Protein AF-A0A7V5JGG9-F1 (afdb_monomer_lite)

Radius of gyration: 14.9 Å; chains: 1; bounding box: 29×36×29 Å

Foldseek 3Di:
DVQVVVVVVVDDDGDDDVVPPVVCVVVVHFDADPVRHTDDPVNVVVVVPDDDDPVRDDDD

Sequence (60 aa):
LAAHVMQLMGYREVYSLKTGLRGWNDYELPLVDGAGNPVDIETADEYFNEGPRPEQLPPK

Structure (mmCIF, N/CA/C/O backbone):
data_AF-A0A7V5JGG9-F1
#
_entry.id   AF-A0A7V5JGG9-F1
#
loop_
_atom_site.group_PDB
_atom_site.id
_atom_site.type_symbol
_atom_site.label_atom_id
_atom_site.label_alt_id
_atom_site.label_comp_id
_atom_site.label_asym_id
_atom_site.label_entity_id
_atom_site.label_seq_id
_atom_site.pdbx_PDB_ins_code
_atom_site.Cartn_x
_atom_site.Cartn_y
_atom_site.Cartn_z
_atom_site.occupancy
_atom_site.B_iso_or_equiv
_atom_site.auth_seq_id
_atom_site.auth_comp_id
_atom_site.auth_asym_id
_atom_site.auth_atom_id
_atom_site.pdbx_PDB_model_num
ATOM 1 N N . LEU A 1 1 ? -3.647 2.861 9.421 1.00 84.06 1 LEU A N 1
ATOM 2 C CA . LEU A 1 1 ? -4.975 3.357 9.860 1.00 84.06 1 LEU A CA 1
ATOM 3 C C . LEU A 1 1 ? -6.126 2.755 9.049 1.00 84.06 1 LEU A C 1
ATOM 5 O O . LEU A 1 1 ? -7.081 2.319 9.669 1.00 84.06 1 LEU A O 1
ATOM 9 N N . ALA A 1 2 ? -6.031 2.657 7.714 1.00 94.50 2 ALA A N 1
ATOM 10 C CA . ALA A 1 2 ? -7.099 2.115 6.857 1.00 94.50 2 ALA A CA 1
ATOM 11 C C . ALA A 1 2 ? -7.690 0.774 7.341 1.00 94.50 2 ALA A C 1
ATOM 13 O O . ALA A 1 2 ? -8.888 0.699 7.589 1.00 94.50 2 ALA A O 1
ATOM 14 N N . ALA A 1 3 ? -6.851 -0.243 7.583 1.00 96.31 3 ALA A N 1
ATOM 15 C CA . ALA A 1 3 ? -7.312 -1.548 8.066 1.00 96.31 3 ALA A CA 1
ATOM 16 C C . ALA A 1 3 ? -8.116 -1.463 9.379 1.00 96.31 3 ALA A C 1
ATOM 18 O O . ALA A 1 3 ? -9.131 -2.132 9.536 1.00 96.31 3 ALA A O 1
ATOM 19 N N . HIS A 1 4 ? -7.698 -0.590 10.300 1.00 95.81 4 HIS A N 1
ATOM 20 C CA . HIS A 1 4 ? -8.399 -0.375 11.565 1.00 95.81 4 HIS A CA 1
ATOM 21 C C . HIS A 1 4 ? -9.765 0.291 11.359 1.00 95.81 4 HIS A C 1
ATOM 23 O O . HIS A 1 4 ? -10.754 -0.137 11.943 1.00 95.81 4 HIS A O 1
ATOM 29 N N . VAL A 1 5 ? -9.847 1.296 10.482 1.00 97.62 5 VAL A N 1
ATOM 30 C CA . VAL A 1 5 ? -11.125 1.938 10.133 1.00 97.62 5 VAL A CA 1
ATOM 31 C C . VAL A 1 5 ? -12.081 0.929 9.495 1.00 97.62 5 VAL A C 1
ATOM 33 O O . VAL A 1 5 ? -13.247 0.876 9.869 1.00 97.62 5 VAL A O 1
ATOM 36 N N . MET A 1 6 ? -11.590 0.069 8.601 1.00 97.88 6 MET A N 1
ATOM 37 C CA . MET A 1 6 ? -12.405 -1.002 8.018 1.00 97.88 6 MET A CA 1
ATOM 38 C C . MET A 1 6 ? -12.911 -1.980 9.089 1.00 97.88 6 MET A C 1
ATOM 40 O O . MET A 1 6 ? -14.075 -2.368 9.066 1.00 97.88 6 MET A O 1
ATOM 44 N N . GLN A 1 7 ? -12.091 -2.332 10.079 1.00 97.25 7 GLN A N 1
ATOM 45 C CA . GLN A 1 7 ? -12.553 -3.155 11.202 1.00 97.25 7 GLN A CA 1
ATOM 46 C C . GLN A 1 7 ? -13.671 -2.469 12.000 1.00 97.25 7 GLN A C 1
ATOM 48 O O . GLN A 1 7 ? -14.670 -3.110 12.322 1.00 97.25 7 GLN A O 1
ATOM 53 N N . LEU A 1 8 ? -13.560 -1.159 12.256 1.00 97.75 8 LEU A N 1
ATOM 54 C CA . LEU A 1 8 ? -14.628 -0.379 12.900 1.00 97.75 8 LEU A CA 1
ATOM 55 C C . LEU A 1 8 ? -15.918 -0.336 12.061 1.00 97.75 8 LEU A C 1
ATOM 57 O O . LEU A 1 8 ? -17.008 -0.273 12.622 1.00 97.75 8 LEU A O 1
ATOM 61 N N . MET A 1 9 ? -15.808 -0.423 10.733 1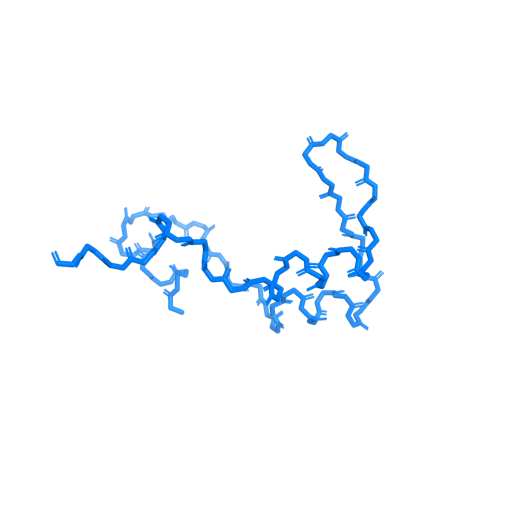.00 98.19 9 MET A N 1
ATOM 62 C CA . MET A 1 9 ? -16.947 -0.538 9.811 1.00 98.19 9 MET A CA 1
ATOM 63 C C . MET A 1 9 ? -17.553 -1.954 9.751 1.00 98.19 9 MET A C 1
ATOM 65 O O . MET A 1 9 ? -18.518 -2.170 9.021 1.00 98.19 9 MET A O 1
ATOM 69 N N . GLY A 1 10 ? -17.014 -2.923 10.499 1.00 98.25 10 GLY A N 1
ATOM 70 C CA . GLY A 1 10 ? -17.545 -4.287 10.594 1.00 98.25 10 GLY A CA 1
ATOM 71 C C . GLY A 1 10 ? -16.898 -5.311 9.655 1.00 98.25 10 GLY A C 1
ATOM 72 O O . GLY A 1 10 ? -17.316 -6.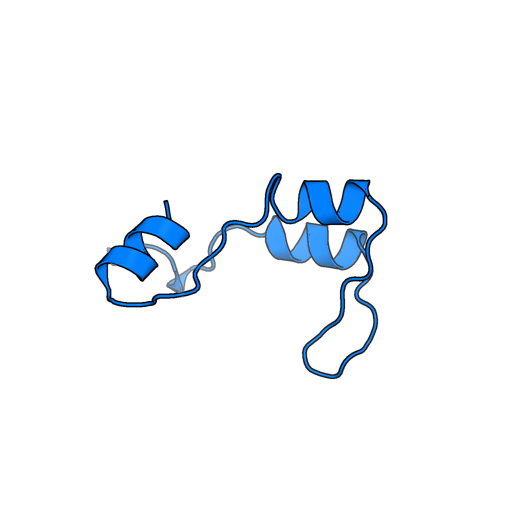473 9.653 1.00 98.25 10 GLY A O 1
ATOM 73 N N . TYR A 1 11 ? -15.869 -4.933 8.888 1.00 98.19 11 TYR A N 1
ATOM 74 C CA . TYR A 1 11 ? -15.083 -5.895 8.112 1.00 98.19 11 TYR A CA 1
ATOM 75 C C . TYR A 1 11 ? -14.250 -6.772 9.059 1.00 98.19 11 TYR A C 1
ATOM 77 O O . TYR A 1 11 ? -13.545 -6.265 9.930 1.00 98.19 11 TYR A O 1
ATOM 85 N N . ARG A 1 12 ? -14.330 -8.098 8.902 1.00 96.38 12 ARG A N 1
ATOM 86 C CA . ARG A 1 12 ? -13.758 -9.053 9.872 1.00 96.38 12 ARG A CA 1
ATOM 87 C C . ARG A 1 12 ? -12.334 -9.491 9.540 1.00 96.38 12 ARG A C 1
ATOM 89 O O . ARG A 1 12 ? -11.494 -9.553 10.428 1.00 96.38 12 ARG A O 1
ATOM 96 N N . GLU A 1 13 ? -12.056 -9.761 8.271 1.00 97.00 13 GLU A N 1
ATOM 97 C CA . GLU A 1 13 ? -10.781 -10.327 7.811 1.00 97.00 13 GLU A CA 1
ATOM 98 C C . GLU A 1 13 ? -9.961 -9.265 7.081 1.00 97.00 13 GLU A C 1
ATOM 100 O O . GLU A 1 13 ? -9.744 -9.318 5.873 1.00 97.00 13 GLU A O 1
ATOM 105 N N . VAL A 1 14 ? -9.558 -8.239 7.829 1.00 96.81 14 VAL A N 1
ATOM 106 C CA . VAL A 1 14 ? -8.787 -7.118 7.288 1.00 96.81 14 VAL A CA 1
ATOM 107 C C . VAL A 1 14 ? -7.350 -7.207 7.764 1.00 96.81 14 VAL A C 1
ATOM 109 O O . VAL A 1 14 ? -7.081 -7.194 8.967 1.00 96.81 14 VAL A O 1
ATOM 112 N N . TYR A 1 15 ? -6.429 -7.223 6.808 1.00 95.25 15 TYR A N 1
ATOM 113 C CA . TYR A 1 15 ? -4.997 -7.286 7.055 1.00 95.25 15 TYR A CA 1
ATOM 114 C C . TYR A 1 15 ? -4.317 -6.058 6.464 1.00 95.25 15 TYR A C 1
ATOM 116 O O . TYR A 1 15 ? -4.670 -5.584 5.386 1.00 95.25 15 TYR A O 1
ATOM 124 N N . SER A 1 16 ? -3.325 -5.535 7.178 1.00 94.50 16 SER A N 1
ATOM 125 C CA . SER A 1 16 ? -2.419 -4.540 6.615 1.00 94.50 16 SER A CA 1
ATOM 126 C C . SER A 1 16 ? -1.273 -5.268 5.931 1.00 94.50 16 SER A C 1
ATOM 128 O O . SER A 1 16 ? -0.626 -6.106 6.562 1.00 94.50 16 SER A O 1
ATOM 130 N N . LEU A 1 17 ? -0.973 -4.908 4.684 1.00 94.00 17 LEU A N 1
ATOM 131 C CA . LEU A 1 17 ? 0.234 -5.388 4.023 1.00 94.00 17 LEU A CA 1
ATOM 132 C C . LEU A 1 17 ? 1.452 -4.823 4.761 1.00 94.00 17 LEU A C 1
ATOM 134 O O . LEU A 1 17 ? 1.671 -3.608 4.787 1.00 94.00 17 LEU A O 1
ATOM 138 N N . LYS A 1 18 ? 2.210 -5.697 5.430 1.00 92.06 18 LYS A N 1
ATOM 139 C CA . LYS A 1 18 ? 3.420 -5.298 6.153 1.00 92.06 18 LYS A CA 1
ATOM 140 C C . LYS A 1 18 ? 4.386 -4.662 5.152 1.00 92.06 18 LYS A C 1
ATOM 142 O O . LYS A 1 18 ? 4.502 -5.147 4.036 1.00 92.06 18 LYS A O 1
ATOM 147 N N . THR A 1 19 ? 5.016 -3.549 5.533 1.00 93.12 19 THR A N 1
ATOM 148 C CA . THR A 1 19 ? 5.916 -2.741 4.677 1.00 93.12 19 THR A CA 1
ATOM 149 C C . THR A 1 19 ? 5.301 -2.148 3.395 1.00 93.12 19 THR A C 1
ATOM 151 O O . THR A 1 19 ? 5.999 -1.461 2.654 1.00 93.12 19 THR A O 1
ATOM 154 N N . GLY A 1 20 ? 3.990 -2.310 3.176 1.00 91.75 20 GLY A N 1
ATOM 155 C CA . GLY A 1 20 ? 3.283 -1.755 2.019 1.00 91.75 20 GLY A CA 1
ATOM 156 C C . GLY A 1 20 ? 3.761 -2.321 0.679 1.00 91.75 20 GLY A C 1
ATOM 157 O O . GLY A 1 20 ? 4.453 -3.334 0.634 1.00 91.75 20 GLY A O 1
ATOM 158 N N . LEU A 1 21 ? 3.386 -1.650 -0.414 1.00 91.06 21 LEU A N 1
ATOM 159 C CA . LEU A 1 21 ? 3.730 -2.074 -1.775 1.00 91.06 21 LEU A CA 1
ATOM 160 C C . LEU A 1 21 ? 5.239 -2.012 -2.053 1.00 91.06 21 LEU A C 1
ATOM 162 O O . LEU A 1 21 ? 5.761 -2.894 -2.716 1.00 91.06 21 LEU A O 1
ATOM 166 N N . ARG A 1 22 ? 5.966 -1.048 -1.469 1.00 89.50 22 ARG A N 1
ATOM 167 C CA . ARG A 1 22 ? 7.433 -1.001 -1.587 1.00 89.50 22 ARG A CA 1
ATOM 168 C C . ARG A 1 22 ? 8.074 -2.291 -1.080 1.00 89.50 22 ARG A C 1
ATOM 170 O O . ARG A 1 22 ? 8.845 -2.904 -1.795 1.00 89.50 22 ARG A O 1
ATOM 177 N N . GLY A 1 23 ? 7.694 -2.745 0.114 1.00 93.25 23 GLY A N 1
ATOM 178 C CA . GLY A 1 23 ? 8.197 -4.015 0.632 1.00 93.25 23 GLY A CA 1
ATOM 179 C C . GLY A 1 23 ? 7.675 -5.241 -0.122 1.00 93.25 23 GLY A C 1
ATOM 180 O O . GLY A 1 23 ? 8.252 -6.304 0.003 1.00 93.25 23 GLY A O 1
ATOM 181 N N . TRP A 1 24 ? 6.605 -5.137 -0.907 1.00 93.94 24 TRP A N 1
ATOM 182 C CA . TRP A 1 24 ? 6.225 -6.210 -1.830 1.00 93.94 24 TRP A CA 1
ATOM 183 C C . TRP A 1 24 ? 7.193 -6.275 -3.019 1.00 93.94 24 TRP A C 1
ATOM 185 O O . TRP A 1 24 ? 7.696 -7.350 -3.344 1.00 93.94 24 TRP A O 1
ATOM 195 N N . ASN A 1 25 ? 7.504 -5.111 -3.594 1.00 91.06 25 ASN A N 1
ATOM 196 C CA . ASN A 1 25 ? 8.436 -4.957 -4.710 1.00 91.06 25 ASN A CA 1
ATOM 197 C C . ASN A 1 25 ? 9.876 -5.333 -4.309 1.00 91.06 25 ASN A C 1
ATOM 199 O O . ASN A 1 25 ? 10.529 -6.071 -5.038 1.00 91.06 25 ASN A O 1
ATOM 203 N N . ASP A 1 26 ? 10.344 -4.922 -3.123 1.00 91.31 26 ASP A N 1
ATOM 204 C CA . ASP A 1 26 ? 11.693 -5.228 -2.606 1.00 91.31 26 ASP A CA 1
ATOM 205 C C . ASP A 1 26 ? 11.945 -6.740 -2.425 1.00 91.31 26 ASP A C 1
ATOM 207 O O . ASP A 1 26 ? 13.090 -7.187 -2.411 1.00 91.31 26 ASP A O 1
ATOM 211 N N . TYR A 1 27 ? 10.881 -7.530 -2.245 1.00 93.75 27 TYR A N 1
ATOM 212 C CA . TYR A 1 27 ? 10.944 -8.992 -2.132 1.00 93.75 27 TYR A CA 1
ATOM 213 C C . TYR A 1 27 ? 10.713 -9.688 -3.486 1.00 93.75 27 TYR A C 1
ATOM 215 O O . TYR A 1 27 ? 10.541 -10.907 -3.514 1.00 93.75 27 TYR A O 1
ATOM 223 N N . GLU A 1 28 ? 10.684 -8.923 -4.584 1.00 90.50 28 GLU A N 1
ATOM 224 C CA . GLU A 1 28 ? 10.481 -9.389 -5.964 1.00 90.50 28 GLU A CA 1
ATOM 225 C C . GLU A 1 28 ? 9.226 -10.268 -6.125 1.00 90.50 28 GLU A C 1
ATOM 227 O O . GLU A 1 28 ? 9.190 -11.227 -6.901 1.00 90.50 28 GLU A O 1
ATOM 232 N N . LEU A 1 29 ? 8.172 -9.963 -5.360 1.00 93.12 29 LEU A N 1
ATOM 233 C CA . LEU A 1 29 ? 6.914 -10.699 -5.423 1.00 93.12 29 LEU A CA 1
ATOM 234 C C . LEU A 1 29 ? 6.080 -10.248 -6.633 1.00 93.12 29 LEU A C 1
ATOM 236 O O . LEU A 1 29 ? 6.051 -9.061 -6.958 1.00 93.12 29 LEU A O 1
ATOM 240 N N . PRO A 1 30 ? 5.339 -11.164 -7.287 1.00 94.50 30 PRO A N 1
ATOM 241 C CA . PRO A 1 30 ? 4.574 -10.833 -8.482 1.00 94.50 30 PRO A CA 1
ATOM 242 C C . PRO A 1 30 ? 3.450 -9.842 -8.165 1.00 94.50 30 PRO A C 1
ATOM 244 O O . PRO A 1 30 ? 2.673 -10.038 -7.227 1.00 94.50 30 PRO A O 1
ATOM 247 N N . LEU A 1 31 ? 3.343 -8.798 -8.984 1.00 94.50 31 LEU A N 1
ATOM 248 C CA . LEU A 1 31 ? 2.213 -7.876 -9.019 1.00 94.50 31 LEU A CA 1
ATOM 249 C C . LEU A 1 31 ? 1.465 -8.091 -10.335 1.00 94.50 31 LEU A C 1
ATOM 251 O O . LEU A 1 31 ? 2.092 -8.219 -11.384 1.00 94.50 31 LEU A O 1
ATOM 255 N N . VAL A 1 32 ? 0.135 -8.156 -10.284 1.00 95.94 32 VAL A N 1
ATOM 256 C CA . VAL A 1 32 ? -0.705 -8.357 -11.471 1.00 95.94 32 VAL A CA 1
ATOM 257 C C . VAL A 1 32 ? -1.850 -7.355 -11.515 1.00 95.94 32 VAL A C 1
ATOM 259 O O . VAL A 1 32 ? -2.326 -6.898 -10.473 1.00 95.94 32 VAL A O 1
ATOM 262 N N . ASP A 1 33 ? -2.294 -7.021 -12.723 1.00 94.75 33 ASP A N 1
ATOM 263 C CA . ASP A 1 33 ? -3.461 -6.174 -12.951 1.00 94.75 33 ASP A CA 1
ATOM 264 C C . ASP A 1 33 ? -4.783 -6.956 -12.787 1.00 94.75 33 ASP A C 1
ATOM 266 O O . ASP A 1 33 ? -4.809 -8.156 -12.502 1.00 94.75 33 ASP A O 1
ATOM 270 N N . GLY A 1 34 ? -5.916 -6.274 -12.987 1.00 94.25 34 GLY A N 1
ATOM 271 C CA . GLY A 1 34 ? -7.244 -6.894 -12.899 1.00 94.25 34 GLY A CA 1
ATOM 272 C C . GLY A 1 34 ? -7.542 -7.954 -13.971 1.00 94.25 34 GLY A C 1
ATOM 273 O O . GLY A 1 34 ? -8.507 -8.701 -13.820 1.00 94.25 34 GLY A O 1
ATOM 274 N N . ALA A 1 35 ? -6.737 -8.033 -15.033 1.00 97.00 35 ALA A N 1
ATOM 275 C CA . ALA A 1 35 ? -6.802 -9.069 -16.063 1.00 97.00 35 ALA A CA 1
ATOM 276 C C . ALA A 1 35 ? -5.779 -10.201 -15.826 1.00 97.00 35 ALA A C 1
ATOM 278 O O . ALA A 1 35 ? -5.765 -11.177 -16.578 1.00 97.00 35 ALA A O 1
ATOM 279 N N . GLY A 1 36 ? -4.963 -10.106 -14.771 1.00 96.19 36 GLY A N 1
ATOM 280 C CA . GLY A 1 36 ? -3.937 -11.083 -14.416 1.00 96.19 36 GLY A CA 1
ATOM 281 C C . GLY A 1 36 ? -2.604 -10.894 -15.144 1.00 96.19 36 GLY A C 1
ATOM 282 O O . GLY A 1 36 ? -1.747 -11.774 -15.049 1.00 96.19 36 GLY A O 1
ATOM 283 N N . ASN A 1 37 ? -2.400 -9.786 -15.862 1.00 97.12 37 ASN A N 1
ATOM 284 C CA . ASN A 1 37 ? -1.118 -9.513 -16.511 1.00 97.12 37 ASN A CA 1
ATOM 285 C C . ASN A 1 37 ? -0.100 -9.019 -15.478 1.00 97.12 37 ASN A C 1
ATOM 287 O O . ASN A 1 37 ? -0.478 -8.226 -14.612 1.00 97.12 37 ASN A O 1
ATOM 291 N N . PRO A 1 38 ? 1.180 -9.423 -15.574 1.00 95.81 38 PRO A N 1
ATOM 292 C CA . PRO A 1 38 ? 2.232 -8.871 -14.732 1.00 95.81 38 PRO A CA 1
ATOM 293 C C . PRO A 1 38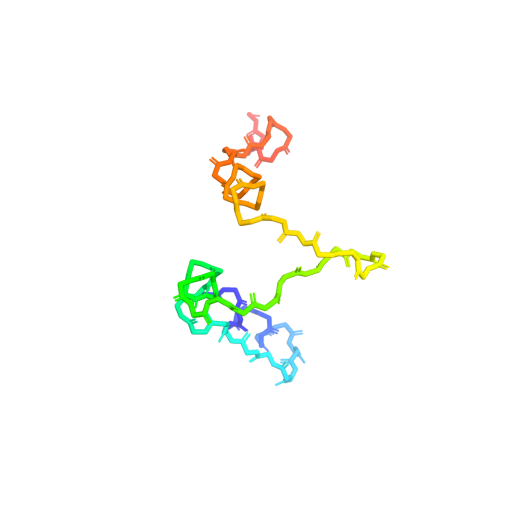 ? 2.316 -7.350 -14.867 1.00 95.81 38 PRO A C 1
ATOM 295 O O . PRO A 1 38 ? 2.288 -6.817 -15.977 1.00 95.81 38 PRO A O 1
ATOM 298 N N . VAL A 1 39 ? 2.445 -6.673 -13.732 1.00 95.25 39 VAL A N 1
ATOM 299 C CA . VAL A 1 39 ? 2.706 -5.237 -13.659 1.00 95.25 39 VAL A CA 1
ATOM 300 C C . VAL A 1 39 ? 4.179 -5.048 -13.342 1.00 95.25 39 VAL A C 1
ATOM 302 O O . VAL A 1 39 ? 4.693 -5.587 -12.363 1.00 95.25 39 VAL A O 1
ATOM 305 N N . ASP A 1 40 ? 4.837 -4.289 -14.201 1.00 93.12 40 ASP A N 1
ATOM 306 C CA . ASP A 1 40 ? 6.220 -3.866 -14.044 1.00 93.12 40 ASP A CA 1
ATOM 307 C C . ASP A 1 40 ? 6.380 -2.918 -12.838 1.00 93.12 40 ASP A C 1
ATOM 309 O O . ASP A 1 40 ? 5.488 -2.114 -12.545 1.00 93.12 40 ASP A O 1
ATOM 313 N N . ILE A 1 41 ? 7.492 -3.041 -12.106 1.00 90.38 41 ILE A N 1
ATOM 314 C CA . ILE A 1 41 ? 7.685 -2.343 -10.823 1.00 90.38 41 ILE A CA 1
ATOM 315 C C . ILE A 1 41 ? 7.774 -0.835 -11.041 1.00 90.38 41 ILE A C 1
ATOM 317 O O . ILE A 1 41 ? 7.143 -0.078 -10.305 1.00 90.38 41 ILE A O 1
ATOM 321 N N . GLU A 1 42 ? 8.498 -0.399 -12.064 1.00 90.00 42 GLU A N 1
ATOM 322 C CA . GLU A 1 42 ? 8.667 1.003 -12.425 1.00 90.00 42 GLU A CA 1
ATOM 323 C C . GLU A 1 42 ? 7.323 1.622 -12.819 1.00 90.00 42 GLU A C 1
ATOM 325 O O . GLU A 1 42 ? 6.991 2.724 -12.377 1.00 90.00 42 GLU A O 1
ATOM 330 N N . THR A 1 43 ? 6.509 0.872 -13.566 1.00 91.81 43 THR A N 1
ATOM 331 C CA . THR A 1 43 ? 5.137 1.276 -13.913 1.00 91.81 43 THR A CA 1
ATOM 332 C C . THR A 1 43 ? 4.258 1.441 -12.666 1.00 91.81 43 THR A C 1
ATOM 334 O O . THR A 1 43 ? 3.498 2.407 -12.556 1.00 91.81 43 THR A O 1
ATOM 337 N N . ALA A 1 44 ? 4.346 0.513 -11.707 1.00 90.06 44 ALA A N 1
ATOM 338 C CA . ALA A 1 44 ? 3.604 0.613 -10.452 1.00 90.06 44 ALA A CA 1
ATOM 339 C C . ALA A 1 44 ? 4.081 1.804 -9.605 1.00 90.06 44 ALA A C 1
ATOM 341 O O . ALA A 1 44 ? 3.260 2.562 -9.085 1.00 90.06 44 ALA A O 1
ATOM 342 N N . ASP A 1 45 ? 5.394 1.987 -9.481 1.00 88.69 45 ASP A N 1
ATOM 343 C CA . ASP A 1 45 ? 5.984 3.085 -8.721 1.00 88.69 45 ASP A CA 1
ATOM 344 C C . ASP A 1 45 ? 5.581 4.448 -9.294 1.00 88.69 45 ASP A C 1
ATOM 346 O O . ASP A 1 45 ? 5.241 5.341 -8.517 1.00 88.69 45 ASP A O 1
ATOM 350 N N . GLU A 1 46 ? 5.551 4.624 -10.618 1.00 90.25 46 GLU A N 1
ATOM 351 C CA . GLU A 1 46 ? 5.066 5.863 -11.240 1.00 90.25 46 GLU A CA 1
ATOM 352 C C . GLU A 1 46 ? 3.609 6.138 -10.843 1.00 90.25 46 GLU A C 1
ATOM 354 O O . GLU A 1 46 ? 3.315 7.187 -10.266 1.00 90.25 46 GLU A O 1
ATOM 359 N N . TYR A 1 47 ? 2.724 5.152 -11.019 1.00 89.00 47 TYR A N 1
ATOM 360 C CA . TYR A 1 47 ? 1.299 5.278 -10.703 1.00 89.00 47 TYR A CA 1
ATOM 361 C C . TYR A 1 47 ? 1.027 5.649 -9.235 1.00 89.00 47 TYR A C 1
ATOM 363 O O . TYR A 1 47 ? 0.183 6.498 -8.948 1.00 89.00 47 TYR A O 1
ATOM 371 N N . PHE A 1 48 ? 1.719 5.020 -8.279 1.00 86.31 48 PHE A N 1
ATOM 372 C CA . PHE A 1 48 ? 1.471 5.262 -6.850 1.00 86.31 48 PHE A CA 1
ATOM 373 C C . PHE A 1 48 ? 2.186 6.496 -6.290 1.00 86.31 48 PHE A C 1
ATOM 375 O O . PHE A 1 48 ? 1.833 6.946 -5.195 1.00 86.31 48 PHE A O 1
ATOM 382 N N . ASN A 1 49 ? 3.172 7.039 -7.007 1.00 88.06 49 ASN A N 1
ATOM 383 C CA . ASN A 1 49 ? 3.820 8.299 -6.643 1.00 88.06 49 ASN A CA 1
ATOM 384 C C . ASN A 1 49 ? 3.135 9.525 -7.267 1.00 88.06 49 ASN A C 1
ATOM 386 O O . ASN A 1 49 ? 3.459 10.653 -6.880 1.00 88.06 49 ASN A O 1
ATOM 390 N N . GLU A 1 50 ? 2.174 9.340 -8.178 1.00 86.12 50 GLU A N 1
ATOM 391 C CA . GLU A 1 50 ? 1.317 10.433 -8.627 1.00 86.12 50 GLU A CA 1
ATOM 392 C C . GLU A 1 50 ? 0.528 11.008 -7.441 1.00 86.12 50 GLU A C 1
ATOM 394 O O . GLU A 1 50 ? -0.126 10.307 -6.664 1.00 86.12 50 GLU A O 1
ATOM 399 N N . GLY A 1 51 ? 0.619 12.329 -7.269 1.00 86.25 51 GLY A N 1
ATOM 400 C CA . GLY A 1 51 ? -0.155 13.040 -6.258 1.00 86.25 51 GLY A CA 1
ATOM 401 C C . GLY A 1 51 ? -1.669 12.910 -6.486 1.00 86.25 51 GLY A C 1
ATOM 402 O O . GLY A 1 51 ? -2.117 12.461 -7.541 1.00 86.25 51 GLY A O 1
ATOM 403 N N . PRO A 1 52 ? -2.496 13.338 -5.516 1.00 89.62 52 PRO A N 1
ATOM 404 C CA . PRO A 1 52 ? -3.944 13.286 -5.670 1.00 89.62 52 PRO A CA 1
ATOM 405 C C . PRO A 1 52 ? -4.392 14.087 -6.898 1.00 89.62 52 PRO A C 1
ATOM 407 O O . PRO A 1 52 ? -3.987 15.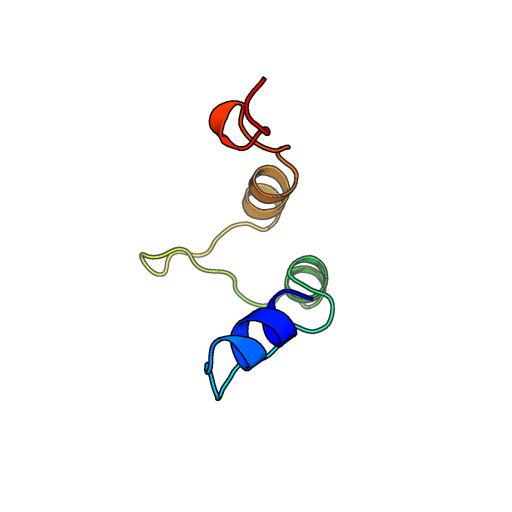237 -7.090 1.00 89.62 52 PRO A O 1
ATOM 410 N N . ARG A 1 53 ? -5.27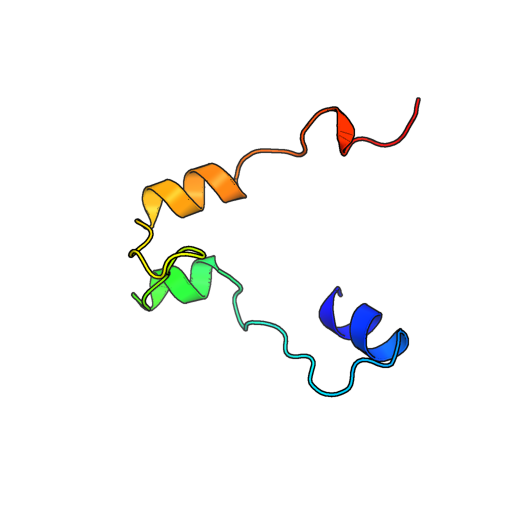5 13.491 -7.702 1.00 89.31 53 ARG A N 1
ATOM 411 C CA . ARG A 1 53 ? -5.912 14.152 -8.844 1.00 89.31 53 ARG A CA 1
ATOM 412 C C . ARG A 1 53 ? -6.750 15.347 -8.363 1.00 89.31 53 ARG A C 1
ATOM 414 O O . ARG A 1 53 ? -7.211 15.335 -7.216 1.00 89.31 53 ARG A O 1
ATOM 421 N N . PRO A 1 54 ? -6.997 16.370 -9.202 1.00 91.19 54 PRO A N 1
ATOM 422 C CA . PRO A 1 54 ? -7.739 17.567 -8.795 1.00 91.19 54 PRO A CA 1
ATOM 423 C C . PRO A 1 54 ? -9.094 17.282 -8.128 1.00 91.19 54 PRO A C 1
ATOM 425 O O . PRO A 1 54 ? -9.468 17.971 -7.183 1.00 91.19 54 PRO A O 1
ATOM 428 N N . GLU A 1 55 ? -9.807 16.246 -8.567 1.00 92.69 55 GLU A N 1
ATOM 429 C CA . GLU A 1 55 ? -11.088 15.801 -8.008 1.00 92.69 55 GLU A CA 1
ATOM 430 C C . GLU A 1 55 ? -10.985 15.113 -6.635 1.00 92.69 55 GLU A C 1
ATOM 432 O O . GLU A 1 55 ? -11.998 14.934 -5.962 1.00 92.69 55 GLU A O 1
ATOM 437 N N . GLN A 1 56 ? -9.783 14.707 -6.218 1.00 91.62 56 GLN A N 1
ATOM 438 C CA . GLN A 1 56 ? -9.514 14.110 -4.905 1.00 91.62 56 GLN A CA 1
ATOM 439 C C . GLN A 1 56 ? -9.158 15.164 -3.849 1.00 91.62 56 GLN A C 1
ATOM 441 O O . GLN A 1 56 ? -9.019 14.830 -2.670 1.00 91.62 56 GLN A O 1
ATOM 446 N N . LEU A 1 57 ? -8.983 16.425 -4.254 1.00 92.56 57 LEU A N 1
ATOM 447 C CA . LEU A 1 57 ? -8.744 17.532 -3.338 1.00 92.56 57 LEU A CA 1
ATOM 448 C C . LEU A 1 57 ? -10.040 17.909 -2.602 1.00 92.56 57 LEU A C 1
ATOM 450 O O . LEU A 1 57 ? -11.136 17.730 -3.137 1.00 92.56 57 LEU A O 1
ATOM 454 N N . PRO A 1 58 ? -9.940 18.443 -1.372 1.00 91.06 58 PRO A N 1
ATOM 455 C CA . PRO A 1 58 ? -11.113 18.915 -0.651 1.00 91.06 58 PRO A CA 1
ATOM 456 C C . PRO A 1 58 ? -11.848 20.013 -1.444 1.00 91.06 58 PRO A C 1
ATOM 458 O O . PRO A 1 58 ? -11.202 20.799 -2.145 1.00 91.06 58 PRO A O 1
ATOM 461 N N . PRO A 1 59 ? -13.187 20.096 -1.327 1.00 85.50 59 PRO A N 1
ATOM 462 C CA . PRO A 1 59 ? -13.951 21.187 -1.922 1.00 85.50 59 PRO A CA 1
ATOM 463 C C . PRO A 1 59 ? -13.465 22.542 -1.383 1.00 85.50 59 PRO A C 1
ATOM 465 O O . PRO A 1 59 ? -13.108 22.650 -0.208 1.00 85.50 59 PRO A O 1
ATOM 468 N N . LYS A 1 60 ? -13.422 23.551 -2.263 1.00 77.00 60 LYS A N 1
ATOM 469 C CA . LYS A 1 60 ? -13.047 24.932 -1.919 1.00 77.00 60 LYS A CA 1
ATOM 470 C C . LYS A 1 60 ? -14.150 25.656 -1.161 1.00 77.00 60 LYS A C 1
ATOM 472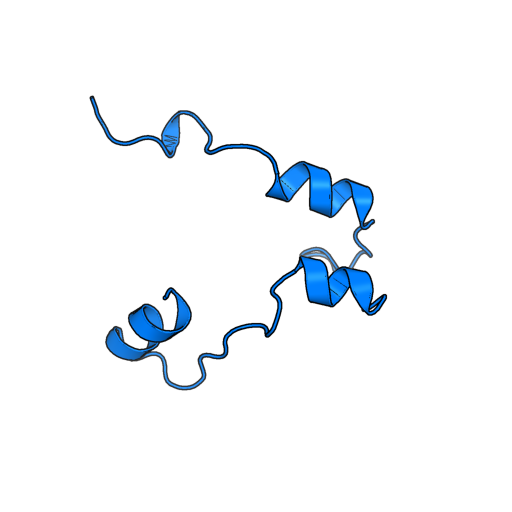 O O . LYS A 1 60 ? -15.332 25.427 -1.500 1.00 77.00 60 LYS A O 1
#

Secondary structure (DSSP, 8-state):
-HHHHHHHTT-SS----TTHHHHHHTTT---B-TTSPBPPHHHHHHHHHSPPPGGGSPP-

pLDDT: mean 92.67, std 4.07, range [77.0, 98.25]